Protein AF-A0A5M6IDE5-F1 (afdb_monomer_lite)

Radius 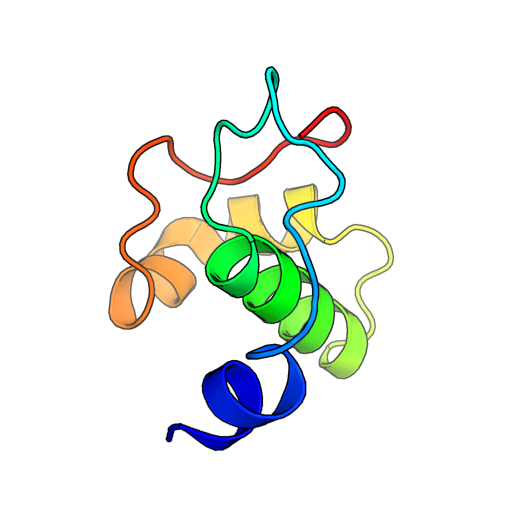of gyration: 11.73 Å; chains: 1; bounding box: 27×25×30 Å

pLDDT: mean 90.16, std 8.2, range [54.62, 97.25]

Organism: NCBI:txid140057

Sequence (67 aa):
MSWLLDAFADVPEPRAPNARHDLLEVLTIALVASICGAEDCSDFAGDREGLFREFLTLKHGIPSHDT

Foldseek 3Di:
DCVLCVVCVPPDDPCPPNPPDDPSLVVVLVVVCVVVVHPDSQVVCVVVVVVSVVPDVCVPGGDDPVD

Structure (mmCIF, N/CA/C/O backbone):
data_AF-A0A5M6IDE5-F1
#
_entry.id   AF-A0A5M6IDE5-F1
#
loop_
_atom_site.group_PDB
_atom_site.id
_atom_site.type_symbol
_atom_site.label_atom_id
_atom_site.label_alt_id
_atom_site.label_comp_id
_atom_site.label_asym_id
_atom_site.label_entity_id
_atom_site.label_seq_id
_atom_site.pdbx_PDB_ins_code
_atom_site.Cartn_x
_atom_site.Cartn_y
_atom_site.Cartn_z
_atom_site.occupancy
_atom_site.B_iso_or_equiv
_atom_site.auth_seq_id
_atom_site.auth_comp_id
_atom_site.auth_asym_id
_atom_site.auth_atom_id
_atom_site.pdbx_PDB_model_num
ATOM 1 N N . MET A 1 1 ? -12.042 -3.538 -11.574 1.00 54.62 1 MET A N 1
ATOM 2 C CA . MET A 1 1 ? -11.248 -2.424 -11.016 1.00 54.62 1 MET A CA 1
ATOM 3 C C . MET A 1 1 ? -9.773 -2.677 -11.348 1.00 54.62 1 MET A C 1
ATOM 5 O O . MET A 1 1 ? -8.994 -2.914 -10.443 1.00 54.62 1 MET A O 1
ATOM 9 N N . SER A 1 2 ? -9.407 -2.733 -12.642 1.00 68.88 2 SER A N 1
ATOM 10 C CA . SER A 1 2 ? -8.042 -3.103 -13.088 1.00 68.88 2 SER A CA 1
ATOM 11 C C . SER A 1 2 ? -7.170 -1.911 -13.464 1.00 68.88 2 SER A C 1
ATOM 13 O O . SER A 1 2 ? -5.984 -2.096 -13.678 1.00 68.88 2 SER A O 1
ATOM 15 N N . TRP A 1 3 ? -7.723 -0.695 -13.508 1.00 81.81 3 TRP A N 1
ATOM 16 C CA . TRP A 1 3 ? -7.011 0.470 -14.039 1.00 81.81 3 TRP A CA 1
ATOM 17 C C . TRP A 1 3 ? -5.684 0.742 -13.320 1.00 81.81 3 TRP A C 1
ATOM 19 O O . TRP A 1 3 ? -4.751 1.217 -13.951 1.00 81.81 3 TRP A O 1
ATOM 2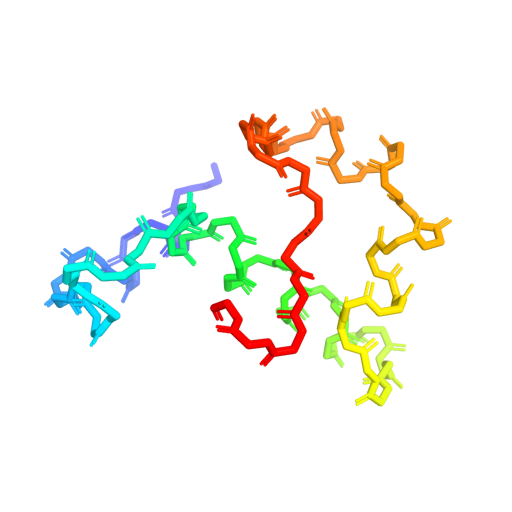9 N N . LEU A 1 4 ? -5.585 0.421 -12.024 1.00 81.06 4 LEU A N 1
ATOM 30 C CA . LEU A 1 4 ? -4.342 0.555 -11.269 1.00 81.06 4 LEU A CA 1
ATOM 31 C C . LEU A 1 4 ? -3.309 -0.495 -11.708 1.00 81.06 4 LEU A C 1
ATOM 33 O O . LEU A 1 4 ? -2.153 -0.159 -11.912 1.00 81.06 4 LEU A O 1
ATOM 37 N N . LEU A 1 5 ? -3.727 -1.745 -11.924 1.00 78.88 5 LEU A N 1
ATOM 38 C CA . LEU A 1 5 ? -2.853 -2.788 -12.473 1.00 78.88 5 LEU A CA 1
ATOM 39 C C . LEU A 1 5 ? -2.360 -2.392 -13.8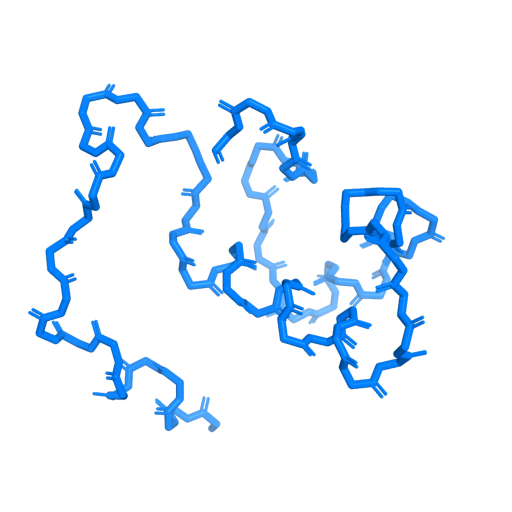68 1.00 78.88 5 LEU A C 1
ATOM 41 O O . LEU A 1 5 ? -1.173 -2.485 -14.147 1.00 78.88 5 LEU A O 1
ATOM 45 N N . ASP A 1 6 ? -3.270 -1.899 -14.710 1.00 86.62 6 ASP A N 1
ATOM 46 C CA . ASP A 1 6 ? -2.974 -1.507 -16.089 1.00 86.62 6 ASP A CA 1
ATOM 47 C C . ASP A 1 6 ? -2.048 -0.279 -16.142 1.00 86.62 6 ASP A C 1
ATOM 49 O O . ASP A 1 6 ? -1.124 -0.232 -16.949 1.00 86.62 6 ASP A O 1
ATOM 53 N N . ALA A 1 7 ? -2.248 0.700 -15.252 1.00 88.25 7 ALA A N 1
ATOM 54 C CA . ALA A 1 7 ? -1.424 1.908 -15.182 1.00 88.25 7 ALA A CA 1
ATOM 55 C C . ALA A 1 7 ? 0.030 1.626 -14.774 1.00 88.25 7 ALA A C 1
ATOM 57 O O . ALA A 1 7 ? 0.927 2.373 -15.162 1.00 88.25 7 ALA A O 1
ATOM 58 N N . PHE A 1 8 ? 0.259 0.564 -13.998 1.00 86.12 8 PHE A N 1
ATOM 59 C CA . PHE A 1 8 ? 1.580 0.183 -13.497 1.00 86.12 8 PHE A CA 1
ATOM 60 C C . PHE A 1 8 ? 2.122 -1.107 -14.137 1.00 86.12 8 PHE A C 1
ATOM 62 O O . PHE A 1 8 ? 3.173 -1.586 -13.720 1.00 86.12 8 PHE A O 1
ATOM 69 N N . ALA A 1 9 ? 1.458 -1.650 -15.165 1.00 84.81 9 ALA A N 1
ATOM 70 C CA . ALA A 1 9 ? 1.808 -2.936 -15.777 1.00 84.81 9 ALA A CA 1
ATOM 71 C C . ALA A 1 9 ? 3.236 -2.978 -16.347 1.00 84.81 9 ALA A C 1
ATOM 73 O O . ALA A 1 9 ? 3.906 -4.006 -16.265 1.00 84.81 9 ALA A O 1
ATOM 74 N N . ASP A 1 10 ? 3.709 -1.850 -16.882 1.00 88.12 10 ASP A N 1
ATOM 75 C CA . ASP A 1 10 ? 5.044 -1.718 -17.475 1.00 88.12 10 ASP A CA 1
ATOM 76 C C . ASP A 1 10 ? 6.095 -1.185 -16.487 1.00 88.12 10 ASP A C 1
ATOM 78 O O . ASP A 1 10 ? 7.251 -0.978 -16.863 1.00 88.12 10 ASP A O 1
ATOM 82 N N . VAL A 1 11 ? 5.720 -0.933 -15.226 1.00 87.50 11 VAL A N 1
ATOM 83 C CA . VAL A 1 11 ? 6.654 -0.439 -14.212 1.00 87.50 11 VAL A CA 1
ATOM 84 C C . VAL A 1 11 ? 7.408 -1.627 -13.613 1.00 87.50 11 VAL A C 1
ATOM 86 O O . VAL A 1 11 ? 6.807 -2.449 -12.918 1.00 87.50 11 VAL A O 1
ATOM 89 N N . PRO A 1 12 ? 8.728 -1.746 -13.848 1.00 86.50 12 PRO A N 1
ATOM 90 C CA . PRO A 1 12 ? 9.518 -2.784 -13.202 1.00 86.50 12 PRO A CA 1
ATOM 91 C C . PRO A 1 12 ? 9.554 -2.534 -11.692 1.00 86.50 12 PRO A C 1
ATOM 93 O O . PRO A 1 12 ? 9.673 -1.389 -11.269 1.00 86.50 12 PRO A O 1
ATOM 96 N N . GLU A 1 13 ? 9.495 -3.599 -10.887 1.00 88.94 13 GLU A N 1
ATOM 97 C CA . GLU A 1 13 ? 9.541 -3.526 -9.419 1.00 88.94 13 GLU A CA 1
ATOM 98 C C . GLU A 1 13 ? 10.828 -2.822 -8.939 1.00 88.94 13 GLU A C 1
ATOM 100 O O . GLU A 1 13 ? 11.904 -3.434 -8.967 1.00 88.94 13 GLU A O 1
ATOM 105 N N . PRO A 1 14 ? 10.761 -1.553 -8.484 1.00 86.75 14 PRO A N 1
ATOM 106 C CA . PRO A 1 14 ? 11.961 -0.773 -8.185 1.00 86.75 14 PRO A CA 1
ATOM 107 C C . PRO A 1 14 ? 12.686 -1.266 -6.929 1.00 86.75 14 PRO A C 1
ATOM 109 O O . PRO A 1 14 ? 13.881 -1.020 -6.769 1.00 86.75 14 PRO A O 1
ATOM 112 N N . ARG A 1 15 ? 11.987 -1.983 -6.040 1.00 86.88 15 ARG A N 1
ATOM 113 C CA . ARG A 1 15 ? 12.548 -2.504 -4.784 1.00 86.88 15 ARG A CA 1
ATOM 114 C C . ARG A 1 15 ? 13.268 -3.842 -4.974 1.00 86.88 15 ARG A C 1
ATOM 116 O O . ARG A 1 15 ? 14.002 -4.276 -4.084 1.00 86.88 15 ARG A O 1
ATOM 123 N N . ALA A 1 16 ? 13.057 -4.476 -6.132 1.00 79.94 16 ALA A N 1
ATOM 124 C CA . ALA A 1 16 ? 13.586 -5.758 -6.593 1.00 79.94 16 ALA A CA 1
ATOM 125 C C . ALA A 1 16 ? 14.023 -6.723 -5.463 1.00 79.94 16 ALA A C 1
ATOM 127 O O . ALA A 1 16 ? 13.130 -7.281 -4.830 1.00 79.94 16 ALA A O 1
ATOM 128 N N . PRO A 1 17 ? 15.314 -6.963 -5.146 1.00 84.44 17 PRO A N 1
ATOM 129 C CA . PRO A 1 17 ? 15.698 -8.033 -4.212 1.00 84.44 17 PRO A CA 1
ATOM 130 C C . PRO A 1 17 ? 15.117 -7.880 -2.795 1.00 84.44 17 PRO A C 1
ATOM 132 O O . PRO A 1 17 ? 15.088 -8.853 -2.045 1.00 84.44 17 PRO A O 1
ATOM 135 N N . ASN A 1 18 ? 14.645 -6.685 -2.433 1.00 84.19 18 ASN A N 1
ATOM 136 C CA . ASN A 1 18 ? 14.082 -6.379 -1.123 1.00 84.19 18 ASN A CA 1
ATOM 137 C C . ASN A 1 18 ? 12.552 -6.255 -1.130 1.00 84.19 18 ASN A C 1
ATOM 139 O O . ASN A 1 18 ? 11.977 -5.930 -0.092 1.00 84.19 18 ASN A O 1
ATOM 143 N N . ALA A 1 19 ? 11.882 -6.512 -2.260 1.00 88.31 19 ALA A N 1
ATOM 144 C CA . ALA A 1 19 ? 10.429 -6.427 -2.359 1.00 88.31 19 ALA A CA 1
ATOM 145 C C . ALA A 1 19 ? 9.765 -7.465 -1.439 1.00 88.31 19 ALA A C 1
ATOM 147 O O . ALA A 1 19 ? 9.701 -8.659 -1.737 1.00 88.31 19 ALA A O 1
ATOM 148 N N . ARG A 1 20 ? 9.289 -6.997 -0.282 1.00 88.94 20 ARG A N 1
ATOM 149 C CA . ARG A 1 20 ? 8.543 -7.814 0.682 1.00 88.94 20 ARG A CA 1
ATOM 150 C C . ARG A 1 20 ? 7.046 -7.711 0.446 1.00 88.94 20 ARG A C 1
ATOM 152 O O . ARG A 1 20 ? 6.358 -8.715 0.534 1.00 88.94 20 ARG A O 1
ATOM 159 N N . HIS A 1 21 ? 6.532 -6.534 0.123 1.00 92.06 21 HIS A N 1
ATOM 160 C CA . HIS A 1 21 ? 5.101 -6.319 -0.100 1.00 92.06 21 HIS A CA 1
ATOM 161 C C . HIS A 1 21 ? 4.837 -6.172 -1.592 1.00 92.06 21 HIS A C 1
ATOM 163 O O . HIS A 1 21 ? 5.705 -5.695 -2.320 1.00 92.06 21 HIS A O 1
ATOM 169 N N . ASP A 1 22 ? 3.660 -6.579 -2.053 1.00 91.44 22 ASP A N 1
ATOM 170 C CA . ASP A 1 22 ? 3.279 -6.403 -3.452 1.00 91.44 22 ASP A CA 1
ATOM 171 C C . ASP A 1 22 ? 3.236 -4.903 -3.801 1.00 91.44 22 ASP A C 1
ATOM 173 O O . ASP A 1 22 ? 2.715 -4.098 -3.025 1.00 91.44 22 ASP A O 1
ATOM 177 N N . LEU A 1 23 ? 3.833 -4.510 -4.933 1.00 90.94 23 LEU A N 1
ATOM 178 C CA . LEU A 1 23 ? 3.941 -3.097 -5.319 1.00 90.94 23 LEU A CA 1
ATOM 179 C C . LEU A 1 23 ? 2.578 -2.430 -5.419 1.00 90.94 23 LEU A C 1
ATOM 181 O O . LEU A 1 23 ? 2.413 -1.288 -5.001 1.00 90.94 23 LEU A O 1
ATOM 185 N N . LEU A 1 24 ? 1.592 -3.141 -5.952 1.00 91.19 24 LEU A N 1
ATOM 186 C CA . LEU A 1 24 ? 0.267 -2.592 -6.179 1.00 91.19 24 LEU A CA 1
ATOM 187 C C . LEU A 1 24 ? -0.495 -2.456 -4.868 1.00 91.19 24 LEU A C 1
ATOM 189 O O . LEU A 1 24 ? -1.232 -1.487 -4.705 1.00 91.19 24 LEU A O 1
ATOM 193 N N . GLU A 1 25 ? -0.284 -3.358 -3.908 1.00 92.94 25 GLU A N 1
ATOM 194 C CA . GLU A 1 25 ? -0.819 -3.189 -2.553 1.00 92.94 25 GLU A CA 1
ATOM 195 C C . GLU A 1 25 ? -0.244 -1.935 -1.879 1.00 92.94 25 GLU A C 1
ATOM 197 O O . GLU A 1 25 ? -1.006 -1.134 -1.333 1.00 92.94 25 GLU A O 1
ATOM 202 N N . VAL A 1 26 ? 1.072 -1.706 -1.989 1.00 92.69 26 VAL A N 1
ATOM 203 C CA . VAL A 1 26 ? 1.733 -0.499 -1.454 1.00 92.69 26 VAL A CA 1
ATOM 204 C C . VAL A 1 26 ? 1.213 0.769 -2.131 1.00 92.69 26 VAL A C 1
ATOM 206 O O . VAL A 1 26 ? 0.837 1.726 -1.453 1.00 92.69 26 VAL A O 1
ATOM 209 N N . LEU A 1 27 ? 1.130 0.777 -3.463 1.00 92.38 27 LEU A N 1
ATOM 210 C CA . LEU A 1 27 ? 0.621 1.922 -4.222 1.00 92.38 27 LEU A CA 1
ATOM 211 C C . LEU A 1 27 ? -0.856 2.194 -3.929 1.00 92.38 27 LEU A C 1
ATOM 213 O O . LEU A 1 27 ? -1.261 3.353 -3.856 1.00 92.38 27 LEU A O 1
ATOM 217 N N . THR A 1 28 ? -1.659 1.149 -3.718 1.00 93.56 28 THR A N 1
ATOM 218 C CA . THR A 1 28 ? -3.064 1.300 -3.324 1.00 93.56 28 THR A CA 1
ATOM 219 C C . THR A 1 28 ? -3.170 1.967 -1.958 1.00 93.56 28 THR A C 1
ATOM 221 O O . THR A 1 28 ? -3.936 2.918 -1.809 1.00 93.56 28 THR A O 1
ATOM 224 N N . ILE A 1 29 ? -2.382 1.519 -0.975 1.00 95.06 29 ILE A N 1
ATOM 225 C CA . ILE A 1 29 ? -2.337 2.133 0.358 1.00 95.06 29 ILE A CA 1
ATOM 226 C C . ILE A 1 29 ? -1.933 3.607 0.259 1.00 95.06 29 ILE A C 1
ATOM 228 O O . ILE A 1 29 ? -2.649 4.469 0.773 1.00 95.06 29 ILE A O 1
ATOM 232 N N . ALA A 1 30 ? -0.841 3.906 -0.449 1.00 94.44 30 ALA A N 1
ATOM 233 C CA . ALA A 1 30 ? -0.347 5.269 -0.623 1.00 94.44 30 ALA A CA 1
ATOM 234 C C . ALA A 1 30 ? -1.379 6.176 -1.316 1.00 94.44 30 ALA A C 1
ATOM 236 O O . ALA A 1 30 ? -1.584 7.317 -0.899 1.00 94.44 30 ALA A O 1
ATOM 237 N N . LEU A 1 31 ? -2.074 5.667 -2.338 1.00 93.94 31 LEU A N 1
ATOM 238 C CA . LEU A 1 31 ? -3.122 6.399 -3.044 1.00 93.94 31 LEU A CA 1
ATOM 239 C C . LEU A 1 31 ? -4.321 6.697 -2.137 1.00 93.94 31 LEU A C 1
ATOM 241 O O . LEU A 1 31 ? -4.779 7.837 -2.090 1.00 93.94 31 LEU A O 1
ATOM 245 N N . VAL A 1 32 ? -4.826 5.697 -1.409 1.00 95.62 32 VAL A N 1
ATOM 246 C CA . VAL A 1 32 ? -5.965 5.879 -0.494 1.00 95.62 32 VAL A CA 1
ATOM 247 C C . VAL A 1 32 ? -5.601 6.864 0.618 1.00 95.62 32 VAL A C 1
ATOM 249 O O . VAL A 1 32 ? -6.361 7.798 0.869 1.00 95.62 32 VAL A O 1
ATOM 252 N N . ALA A 1 33 ? -4.421 6.711 1.225 1.00 96.75 33 ALA A N 1
ATOM 253 C CA . ALA A 1 33 ? -3.900 7.637 2.225 1.00 96.75 33 ALA A CA 1
ATOM 254 C C . ALA A 1 33 ? -3.820 9.074 1.673 1.00 96.75 33 ALA A C 1
ATOM 256 O O . ALA A 1 33 ? -4.319 10.003 2.307 1.00 96.75 33 ALA A O 1
ATOM 257 N N . SER A 1 34 ? -3.297 9.245 0.451 1.00 96.44 34 SER A N 1
ATOM 258 C CA . SER A 1 34 ? -3.191 10.553 -0.218 1.00 96.44 34 SER A CA 1
ATOM 259 C C . SER A 1 34 ? -4.555 11.197 -0.470 1.00 96.44 34 SER A C 1
ATOM 261 O O . SER A 1 34 ? -4.734 12.387 -0.220 1.00 96.44 34 SER A O 1
ATOM 263 N N . ILE A 1 35 ? -5.541 10.419 -0.932 1.00 96.44 35 ILE A N 1
ATOM 264 C CA . ILE A 1 35 ? -6.916 10.899 -1.155 1.00 96.44 35 ILE A CA 1
ATOM 265 C C . ILE A 1 35 ? -7.565 11.323 0.169 1.00 96.44 35 ILE A C 1
ATOM 267 O O . ILE A 1 35 ? -8.301 12.308 0.209 1.00 96.44 35 ILE A O 1
ATOM 271 N N . CYS A 1 36 ? -7.282 10.604 1.255 1.00 96.75 36 CYS A N 1
ATOM 272 C CA . CYS A 1 36 ? -7.761 10.934 2.595 1.00 96.75 36 CYS A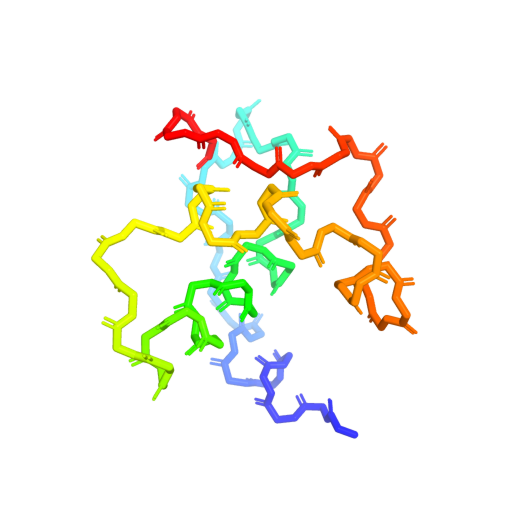 CA 1
ATOM 273 C C . CYS A 1 36 ? -6.981 12.075 3.272 1.00 96.75 36 CYS A C 1
ATOM 275 O O . CYS A 1 36 ? -7.350 12.466 4.379 1.00 96.75 36 CYS A O 1
ATOM 277 N N . GLY A 1 37 ? -5.934 12.608 2.635 1.00 97.06 37 GLY A N 1
ATOM 278 C CA . GLY A 1 37 ? -5.098 13.668 3.197 1.00 97.06 37 GLY A CA 1
ATOM 279 C C . GLY A 1 37 ? -4.240 13.213 4.379 1.00 97.06 37 GLY A C 1
ATOM 280 O O . GLY A 1 37 ? -3.913 14.029 5.236 1.00 97.06 37 GLY A O 1
ATOM 281 N N . ALA A 1 38 ? -3.912 11.921 4.458 1.00 96.75 38 ALA A N 1
ATOM 282 C CA . ALA A 1 38 ? -3.000 11.413 5.471 1.00 96.75 38 ALA A CA 1
ATOM 283 C C . ALA A 1 38 ? -1.558 11.830 5.153 1.00 96.75 38 ALA A C 1
ATOM 285 O O . ALA A 1 38 ? -1.120 11.749 4.006 1.00 96.75 38 ALA A O 1
ATOM 286 N N . GLU A 1 39 ? -0.825 12.253 6.181 1.00 92.88 39 GLU A N 1
ATOM 287 C CA . GLU A 1 39 ? 0.593 12.612 6.058 1.00 92.88 39 GLU A CA 1
ATOM 288 C C . GLU A 1 39 ? 1.497 11.375 6.042 1.00 92.88 39 GLU A C 1
ATOM 290 O O . GLU A 1 39 ? 2.527 11.383 5.371 1.00 92.88 39 GLU A O 1
ATOM 295 N N . ASP A 1 40 ? 1.083 10.305 6.729 1.00 93.25 40 ASP A N 1
ATOM 296 C CA . ASP A 1 40 ? 1.785 9.027 6.737 1.00 93.25 40 ASP A CA 1
ATOM 297 C C . ASP A 1 40 ? 0.869 7.868 6.331 1.00 93.25 40 ASP A C 1
ATOM 299 O O . ASP A 1 40 ? -0.192 7.638 6.918 1.00 93.25 40 ASP A O 1
ATOM 303 N N . CYS A 1 41 ? 1.277 7.133 5.296 1.00 94.19 41 CYS A N 1
ATOM 304 C CA . CYS A 1 41 ? 0.484 6.034 4.754 1.00 94.19 41 CYS A CA 1
ATOM 305 C C . CYS A 1 41 ? 0.603 4.733 5.562 1.00 94.19 41 CYS A C 1
ATOM 307 O O . CYS A 1 41 ? -0.353 3.956 5.567 1.00 94.19 41 CYS A O 1
ATOM 309 N N . SER A 1 42 ? 1.721 4.512 6.262 1.00 93.38 42 SER A N 1
ATOM 310 C CA . SER A 1 42 ? 1.945 3.307 7.072 1.00 93.38 42 SER A CA 1
ATOM 311 C C . SER A 1 42 ? 1.076 3.359 8.326 1.00 93.38 42 SER A C 1
ATOM 313 O O . SER A 1 42 ? 0.334 2.414 8.595 1.00 93.38 42 SER A O 1
ATOM 315 N N . ASP A 1 43 ? 1.081 4.495 9.027 1.00 95.75 43 ASP A N 1
ATOM 316 C CA . ASP A 1 43 ? 0.228 4.751 10.190 1.00 95.75 43 ASP A CA 1
ATOM 317 C C . ASP A 1 43 ? -1.254 4.731 9.792 1.00 95.75 43 ASP A C 1
ATOM 319 O O . ASP A 1 43 ? -2.071 4.044 10.411 1.00 95.75 43 ASP A O 1
ATOM 323 N N . PHE A 1 44 ? -1.605 5.407 8.688 1.00 96.81 44 PHE A N 1
ATOM 324 C CA . PHE A 1 44 ? -2.976 5.419 8.173 1.00 96.81 44 PHE A CA 1
ATOM 325 C C . PHE A 1 44 ? -3.511 4.010 7.897 1.00 96.81 44 PHE A C 1
ATOM 327 O O . PHE A 1 44 ? -4.684 3.730 8.183 1.00 96.81 44 PHE A O 1
ATOM 334 N N . ALA A 1 45 ? -2.669 3.147 7.325 1.00 96.56 45 ALA A N 1
ATOM 335 C CA . ALA A 1 45 ? -3.018 1.777 6.992 1.00 96.56 45 ALA A CA 1
ATOM 336 C C . ALA A 1 45 ? -2.989 0.842 8.201 1.00 96.56 45 ALA A C 1
ATOM 338 O O . ALA A 1 45 ? -3.837 -0.042 8.271 1.00 96.56 45 ALA A O 1
ATOM 339 N N . GLY A 1 46 ? -2.101 1.068 9.171 1.00 96.69 46 GLY A N 1
ATOM 340 C CA . GLY A 1 46 ? -2.087 0.354 10.450 1.00 96.69 46 GLY A CA 1
ATOM 341 C C . GLY A 1 46 ? -3.391 0.542 11.225 1.00 96.69 46 GLY A C 1
ATOM 342 O O . GLY A 1 46 ? -4.042 -0.435 11.593 1.00 96.69 46 GLY A O 1
ATOM 343 N N . ASP A 1 47 ? -3.854 1.788 11.355 1.00 97.12 47 ASP A N 1
ATOM 344 C CA . ASP A 1 47 ? -5.129 2.126 12.012 1.00 97.12 47 ASP A CA 1
ATOM 345 C C . ASP A 1 47 ? -6.361 1.535 11.302 1.00 97.12 47 ASP A C 1
ATOM 347 O O . ASP A 1 47 ? -7.454 1.456 11.871 1.00 97.12 47 ASP A O 1
ATOM 351 N N . ARG A 1 48 ? -6.209 1.157 10.027 1.00 96.94 48 ARG A N 1
ATOM 352 C CA . ARG A 1 48 ? -7.287 0.707 9.134 1.00 96.94 48 ARG A CA 1
ATOM 353 C C . ARG A 1 48 ? -6.975 -0.638 8.489 1.00 96.94 48 ARG A C 1
ATOM 355 O O . ARG A 1 48 ? -7.516 -0.940 7.428 1.00 96.94 48 ARG A O 1
ATOM 362 N N . GLU A 1 49 ? -6.148 -1.469 9.122 1.00 96.69 49 GLU A N 1
ATOM 363 C CA . GLU A 1 49 ? -5.711 -2.736 8.525 1.00 96.69 49 GLU A CA 1
ATOM 364 C C . GLU A 1 49 ? -6.912 -3.614 8.146 1.00 96.69 49 GLU A C 1
ATOM 366 O O . GLU A 1 49 ? -6.935 -4.202 7.066 1.00 96.69 49 GLU A O 1
ATOM 371 N N . GLY A 1 50 ? -7.950 -3.634 8.991 1.00 97.25 50 GLY A N 1
ATOM 372 C CA . GLY A 1 50 ? -9.197 -4.348 8.716 1.00 97.25 50 GLY A CA 1
ATOM 373 C C . GLY A 1 50 ? -9.855 -3.931 7.398 1.00 97.25 50 GLY A C 1
ATOM 374 O O . GLY A 1 50 ? -10.218 -4.802 6.617 1.00 97.25 50 GLY A O 1
ATOM 375 N N . LEU A 1 51 ? -9.922 -2.623 7.120 1.00 95.69 51 LEU A N 1
ATOM 376 C CA . LEU A 1 51 ? -10.465 -2.084 5.868 1.00 95.69 51 LEU A CA 1
ATOM 377 C C . LEU A 1 51 ? -9.622 -2.531 4.671 1.00 95.69 51 LEU A C 1
ATOM 379 O O . LEU A 1 51 ? -10.159 -3.002 3.675 1.00 95.69 51 LEU A O 1
ATOM 383 N N . PHE A 1 52 ? -8.296 -2.404 4.760 1.00 96.56 52 PHE A N 1
ATOM 384 C CA . PHE A 1 52 ? -7.414 -2.787 3.657 1.00 96.56 52 PHE A CA 1
ATOM 385 C C . PHE A 1 52 ? -7.458 -4.291 3.373 1.00 96.56 52 PHE A C 1
ATOM 387 O O . PHE A 1 52 ? -7.405 -4.688 2.212 1.00 96.56 52 PHE A O 1
ATOM 394 N N . ARG A 1 53 ? -7.640 -5.135 4.394 1.00 96.62 53 ARG A N 1
ATOM 395 C CA . ARG A 1 53 ? -7.811 -6.588 4.223 1.00 96.62 53 ARG A CA 1
ATOM 396 C C . ARG A 1 53 ? -9.115 -6.991 3.533 1.00 96.62 53 ARG A C 1
ATOM 398 O O . ARG A 1 53 ? -9.218 -8.134 3.097 1.00 96.62 53 ARG A O 1
ATOM 405 N N . GLU A 1 54 ? -10.094 -6.095 3.398 1.00 96.75 54 GLU A N 1
ATOM 406 C CA . GLU A 1 54 ? -11.310 -6.388 2.625 1.00 96.75 54 GLU A CA 1
ATOM 407 C C . GLU A 1 54 ? -11.031 -6.501 1.119 1.00 96.75 54 GLU A C 1
ATOM 409 O O . GLU A 1 54 ? -11.775 -7.175 0.405 1.00 96.75 54 GLU A O 1
ATOM 414 N N . PHE A 1 55 ? -9.968 -5.858 0.624 1.00 93.25 55 PHE A N 1
ATOM 415 C CA . PHE A 1 55 ? -9.665 -5.797 -0.810 1.00 93.25 55 PHE A CA 1
ATOM 416 C C . PHE A 1 55 ? -8.184 -5.987 -1.176 1.00 93.25 55 PHE A C 1
ATOM 418 O O . PHE A 1 55 ? -7.875 -6.085 -2.363 1.00 93.25 55 PHE A O 1
ATOM 425 N N . LEU A 1 56 ? -7.280 -6.083 -0.197 1.00 94.56 56 LEU A N 1
ATOM 426 C CA . LEU A 1 56 ? -5.866 -6.432 -0.369 1.00 94.56 56 LEU A CA 1
ATOM 427 C C . LEU A 1 56 ? -5.544 -7.751 0.347 1.00 94.56 56 LEU A C 1
ATOM 429 O O . LEU A 1 56 ? -6.13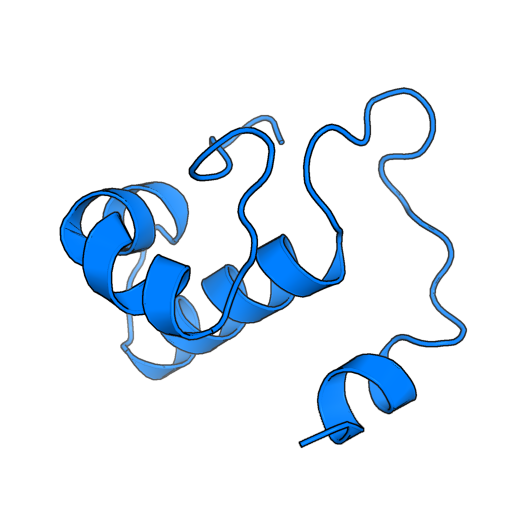4 -8.088 1.372 1.00 94.56 56 LEU A O 1
ATOM 433 N N . THR A 1 57 ? -4.565 -8.488 -0.174 1.00 95.25 57 THR A N 1
ATOM 434 C CA . THR A 1 57 ? -4.075 -9.734 0.431 1.00 95.25 57 THR A CA 1
ATOM 435 C C . THR A 1 57 ? -3.200 -9.440 1.648 1.00 95.25 57 THR A C 1
ATOM 437 O O . THR A 1 57 ? -3.337 -10.105 2.678 1.00 95.25 57 THR A O 1
ATOM 440 N N . LEU A 1 58 ? -2.298 -8.455 1.540 1.00 94.44 58 LEU A N 1
ATOM 441 C CA . LEU A 1 58 ? -1.357 -8.051 2.591 1.00 94.44 58 LEU A CA 1
ATOM 442 C C . LEU A 1 58 ? -0.626 -9.254 3.193 1.00 94.44 58 LEU A C 1
ATOM 444 O O . LEU A 1 58 ? -0.670 -9.499 4.405 1.00 94.44 58 LEU A O 1
ATOM 448 N N . LYS A 1 59 ? 0.035 -10.034 2.327 1.00 94.25 59 LYS A N 1
ATOM 449 C CA . LYS A 1 59 ? 0.679 -11.310 2.692 1.00 94.25 59 LYS A CA 1
ATOM 450 C C . LYS A 1 59 ? 1.648 -11.178 3.874 1.00 94.25 59 LYS A C 1
ATOM 452 O O . LYS A 1 59 ? 1.778 -12.113 4.659 1.00 94.25 59 LYS A O 1
ATOM 457 N N . HIS A 1 60 ? 2.309 -10.030 3.999 1.00 91.88 60 HIS A N 1
ATOM 458 C CA . HIS A 1 60 ? 3.269 -9.738 5.067 1.00 91.88 60 HIS A CA 1
ATOM 459 C C . HIS A 1 60 ? 2.787 -8.632 6.021 1.00 91.88 60 HIS A C 1
ATOM 461 O O . HIS A 1 60 ? 3.587 -8.065 6.754 1.00 91.88 60 HIS A O 1
ATOM 467 N N . GLY A 1 61 ? 1.481 -8.342 6.033 1.00 94.38 61 GLY A N 1
ATOM 468 C CA . GLY A 1 61 ? 0.896 -7.259 6.825 1.00 94.38 61 GLY A CA 1
ATOM 469 C C . GLY A 1 61 ? 1.024 -5.887 6.163 1.00 94.38 61 GLY A C 1
ATOM 470 O O . GLY A 1 61 ? 1.245 -5.788 4.951 1.00 94.38 61 GLY A O 1
ATOM 471 N N . ILE A 1 62 ? 0.850 -4.837 6.967 1.00 94.94 62 ILE A N 1
ATOM 472 C CA . ILE A 1 62 ? 0.967 -3.444 6.531 1.00 94.94 62 ILE A CA 1
ATOM 473 C C . ILE A 1 62 ? 2.444 -3.107 6.253 1.00 94.94 62 ILE A C 1
ATOM 475 O O . ILE A 1 62 ? 3.296 -3.425 7.086 1.00 94.94 62 ILE A O 1
ATOM 479 N N . PRO A 1 63 ? 2.763 -2.505 5.090 1.00 92.75 63 PRO A N 1
ATOM 480 C CA . PRO A 1 63 ? 4.096 -1.979 4.800 1.00 92.75 63 PRO A CA 1
ATOM 481 C C . PRO A 1 63 ? 4.553 -0.988 5.876 1.00 92.75 63 PRO A C 1
ATOM 483 O O . PRO A 1 63 ? 3.764 -0.160 6.323 1.00 92.75 63 PRO A O 1
ATOM 486 N N . SER A 1 64 ? 5.823 -1.052 6.270 1.00 87.44 64 SER A N 1
ATOM 487 C CA . SER A 1 64 ? 6.448 -0.016 7.103 1.00 87.44 64 SER A CA 1
ATOM 488 C C . SER A 1 64 ? 7.153 1.033 6.238 1.00 87.44 64 SER A C 1
ATOM 490 O O . SER A 1 64 ? 7.280 0.861 5.028 1.00 87.44 64 SER A O 1
ATOM 492 N N . HIS A 1 65 ? 7.708 2.077 6.860 1.00 80.00 65 HIS A N 1
ATOM 493 C CA . HIS A 1 65 ? 8.460 3.127 6.158 1.00 80.00 65 HIS A CA 1
ATOM 494 C C . HIS A 1 65 ? 9.651 2.632 5.311 1.00 80.00 65 HIS A C 1
ATOM 496 O O . HIS A 1 65 ? 10.040 3.317 4.371 1.00 80.00 65 HIS A O 1
ATOM 502 N N . ASP A 1 66 ? 10.232 1.471 5.633 1.00 74.19 66 ASP A N 1
ATOM 503 C CA . ASP A 1 66 ? 11.422 0.920 4.956 1.00 74.19 66 ASP A CA 1
ATOM 504 C C . ASP A 1 66 ? 11.08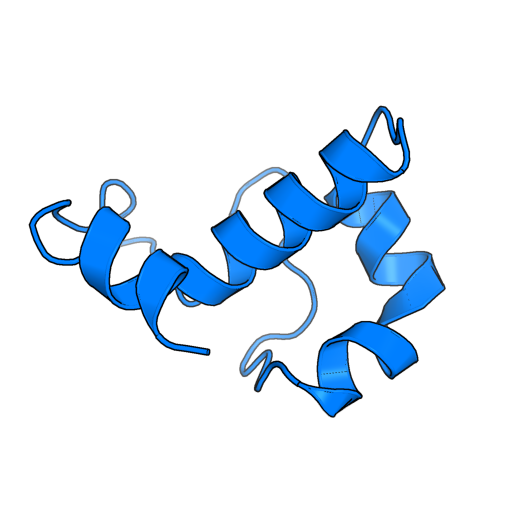3 -0.083 3.831 1.00 74.19 66 ASP A C 1
ATOM 506 O O . ASP A 1 66 ? 11.967 -0.787 3.332 1.00 74.19 66 ASP A O 1
ATOM 510 N N . THR A 1 67 ? 9.799 -0.222 3.490 1.00 62.09 67 THR A N 1
ATOM 511 C CA . THR A 1 67 ? 9.269 -1.280 2.612 1.00 62.09 67 THR A CA 1
ATOM 512 C C . THR A 1 67 ? 9.088 -0.861 1.158 1.00 62.09 67 THR A C 1
ATOM 514 O O . THR A 1 67 ? 8.683 0.285 0.888 1.00 62.09 67 THR A O 1
#

InterPro domains:
  IPR032806 H repeat-associated protein, N-terminal [PF13808] (6-67)

Secondary structure (DSSP, 8-state):
--HHHHHTTT---TTGGG--S-HHHHHHHHHHHHHTT-S-HHHHHHTTHHHHTTT---TT-S--TT-